Protein AF-A0A4R5KC03-F1 (afdb_monomer_lite)

Sequence (112 aa):
MPNNNPNVEVALHHTVPKQAHATENLLHAEDTGYHKSLKPRQIQMIAIGGAIGTGLFLGAGGRLNAAGPSLVIAYAVCGFFAFLILRALGELVLHRPSSGSFVSYAREFYGE

Organism: NCBI:txid2547396

Structure (mmCIF, N/CA/C/O backbone):
data_AF-A0A4R5KC03-F1
#
_entry.id   AF-A0A4R5KC03-F1
#
loop_
_atom_site.group_PDB
_atom_site.id
_atom_site.type_symbol
_atom_site.label_atom_id
_atom_site.label_alt_id
_atom_site.label_comp_id
_atom_site.label_asym_id
_atom_site.label_entity_id
_atom_site.label_seq_id
_atom_site.pdbx_PDB_ins_code
_atom_site.Cartn_x
_atom_site.Cartn_y
_atom_site.Cartn_z
_atom_site.occupancy
_atom_site.B_iso_or_equiv
_atom_site.auth_seq_id
_atom_site.auth_comp_id
_atom_site.auth_asym_id
_atom_site.auth_atom_id
_atom_site.pdbx_PDB_model_num
ATOM 1 N N . MET A 1 1 ? -33.459 -54.874 41.481 1.00 52.78 1 MET A N 1
ATOM 2 C CA . MET A 1 1 ? -33.935 -53.618 42.100 1.00 52.78 1 MET A CA 1
ATOM 3 C C . MET A 1 1 ? -33.287 -52.460 41.351 1.00 52.78 1 MET A C 1
ATOM 5 O O . MET A 1 1 ? -32.068 -52.496 41.229 1.00 52.78 1 MET A O 1
ATOM 9 N N . PRO A 1 2 ? -34.042 -51.509 40.776 1.00 50.09 2 PRO A N 1
ATOM 10 C CA . PRO A 1 2 ? -33.460 -50.325 40.147 1.00 50.09 2 PRO A CA 1
ATOM 11 C C . PRO A 1 2 ? -32.810 -49.433 41.215 1.00 50.09 2 PRO A C 1
ATOM 13 O O . PRO A 1 2 ? -33.409 -49.138 42.247 1.00 50.09 2 PRO A O 1
ATOM 16 N N . ASN A 1 3 ? -31.548 -49.077 40.986 1.00 60.09 3 ASN A N 1
ATOM 17 C CA . ASN A 1 3 ? -30.715 -48.280 41.880 1.00 60.09 3 ASN A CA 1
ATOM 18 C C . ASN A 1 3 ? -31.173 -46.81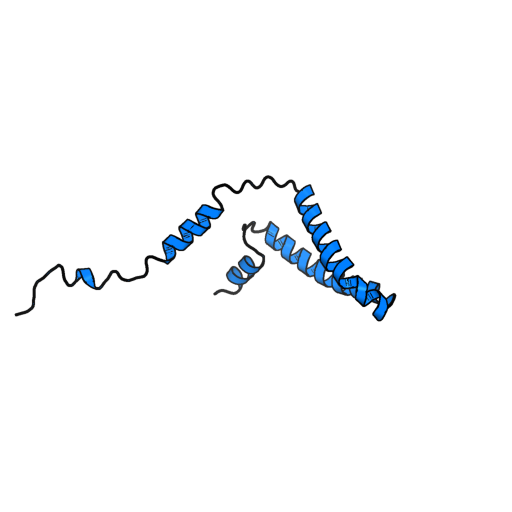0 41.849 1.00 60.09 3 ASN A C 1
ATOM 20 O O . ASN A 1 3 ? -30.865 -46.084 40.908 1.00 60.09 3 ASN A O 1
ATOM 24 N N . ASN A 1 4 ? -31.927 -46.396 42.870 1.00 62.75 4 ASN A N 1
ATOM 25 C CA . ASN A 1 4 ? -32.403 -45.029 43.095 1.00 62.75 4 ASN A CA 1
ATOM 26 C C . ASN A 1 4 ? -31.313 -44.190 43.789 1.00 62.75 4 ASN A C 1
ATOM 28 O O . ASN A 1 4 ? -31.446 -43.826 44.957 1.00 62.75 4 ASN A O 1
ATOM 32 N N . ASN A 1 5 ? -30.194 -43.956 43.099 1.00 59.78 5 ASN A N 1
ATOM 33 C CA . ASN A 1 5 ? -29.173 -43.023 43.565 1.00 59.78 5 ASN A CA 1
ATOM 34 C C . ASN A 1 5 ? -29.247 -41.729 42.734 1.00 59.78 5 ASN A C 1
ATOM 36 O O . ASN A 1 5 ? -28.782 -41.727 41.590 1.00 59.78 5 ASN A O 1
ATOM 40 N N . PRO A 1 6 ? -29.768 -40.620 43.294 1.00 58.41 6 PRO A N 1
ATOM 41 C CA . PRO A 1 6 ? -29.911 -39.347 42.581 1.00 58.41 6 PRO A CA 1
ATOM 42 C C . PRO A 1 6 ? -28.566 -38.707 42.195 1.00 58.41 6 PRO A C 1
ATOM 44 O O . PRO A 1 6 ? -28.539 -37.747 41.435 1.00 58.41 6 PRO A O 1
ATOM 47 N N . ASN A 1 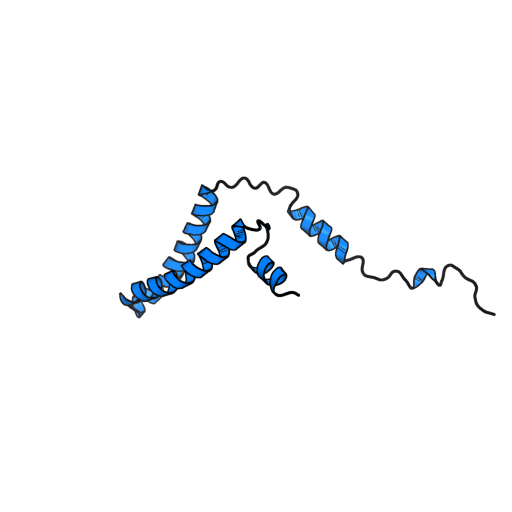7 ? -27.437 -39.240 42.675 1.00 54.81 7 ASN A N 1
ATOM 48 C CA . ASN A 1 7 ? -26.103 -38.718 42.374 1.00 54.81 7 ASN A CA 1
ATOM 49 C C . ASN A 1 7 ? -25.467 -39.323 41.109 1.00 54.81 7 ASN A C 1
ATOM 51 O O . ASN A 1 7 ? -24.415 -38.855 40.683 1.00 54.81 7 ASN A O 1
ATOM 55 N N . VAL A 1 8 ? -26.064 -40.366 40.511 1.00 55.22 8 VAL A N 1
ATOM 56 C CA . VAL A 1 8 ? -25.500 -41.038 39.321 1.00 55.22 8 VAL A CA 1
ATOM 57 C C . VAL A 1 8 ? -26.025 -40.420 38.018 1.00 55.22 8 VAL A C 1
ATOM 59 O O . VAL A 1 8 ? -25.279 -40.324 37.048 1.00 55.22 8 VAL A O 1
ATOM 62 N N . GLU A 1 9 ? -27.262 -39.915 38.004 1.00 53.78 9 GLU A N 1
ATOM 63 C CA . GLU A 1 9 ? -27.860 -39.247 36.832 1.00 53.78 9 GLU A CA 1
ATOM 64 C C . GLU A 1 9 ? -27.260 -37.848 36.588 1.00 53.78 9 GLU A C 1
ATOM 66 O O . GLU A 1 9 ? -27.086 -37.417 35.450 1.00 53.78 9 GLU A O 1
ATOM 71 N N . VAL A 1 10 ? -26.824 -37.178 37.660 1.00 55.41 10 VAL A N 1
ATOM 72 C CA . VAL A 1 10 ? -26.198 -35.844 37.611 1.00 55.41 10 VAL A CA 1
ATOM 73 C C . VAL A 1 10 ? -24.756 -35.891 37.076 1.00 55.41 10 VAL A C 1
ATOM 75 O O . VAL A 1 10 ? -24.226 -34.879 36.620 1.00 55.41 10 VAL A O 1
ATOM 78 N N . ALA A 1 11 ? -24.118 -37.065 37.065 1.00 50.97 11 ALA A N 1
ATOM 79 C CA . ALA A 1 11 ? -22.714 -37.214 36.678 1.00 50.97 11 ALA A CA 1
ATOM 80 C C . ALA A 1 11 ? -22.476 -37.402 35.164 1.00 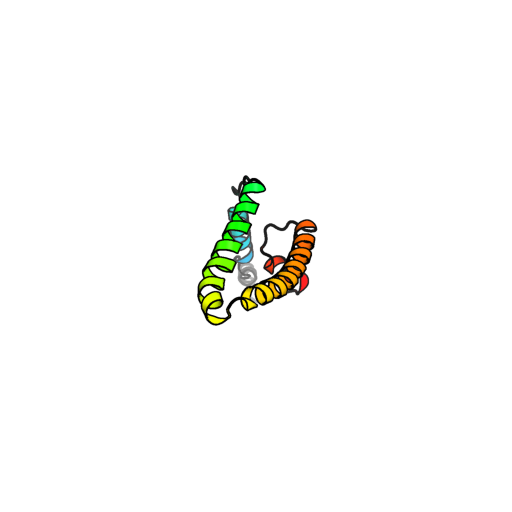50.97 11 ALA A C 1
ATOM 82 O O . ALA A 1 11 ? -21.323 -37.382 34.739 1.00 50.97 11 ALA A O 1
ATOM 83 N N . LEU A 1 12 ? -23.523 -37.565 34.341 1.00 53.44 12 LEU A N 1
ATOM 84 C CA . LEU A 1 12 ? -23.375 -37.843 32.900 1.00 53.44 12 LEU A CA 1
ATOM 85 C C . LEU A 1 12 ? -23.816 -36.713 31.956 1.00 53.44 12 LEU A C 1
ATOM 87 O O . LEU A 1 12 ? -23.699 -36.874 30.745 1.00 53.44 12 LEU A O 1
ATOM 91 N N . HIS A 1 13 ? -24.253 -35.556 32.468 1.00 48.31 13 HIS A N 1
ATOM 92 C CA . HIS A 1 13 ? -24.762 -34.466 31.618 1.00 48.31 13 HIS A CA 1
ATOM 93 C C . HIS A 1 13 ? -23.924 -33.172 31.622 1.00 48.31 13 HIS A C 1
ATOM 95 O O . HIS A 1 13 ? -24.352 -32.159 31.067 1.00 48.31 13 HIS A O 1
ATOM 101 N N . HIS A 1 14 ? -22.716 -33.183 32.202 1.00 50.72 14 HIS A N 1
ATOM 102 C CA . HIS A 1 14 ? -21.859 -31.991 32.290 1.00 50.72 14 HIS A CA 1
ATOM 103 C C . HIS A 1 14 ? -20.385 -32.252 31.926 1.00 50.72 14 HIS A C 1
ATOM 105 O O . HIS A 1 14 ? -19.464 -31.912 32.660 1.00 50.72 14 HIS A O 1
ATOM 111 N N . THR A 1 15 ? -20.144 -32.813 30.742 1.00 52.75 15 THR A N 1
ATOM 112 C CA . THR A 1 15 ? -18.824 -32.782 30.076 1.00 52.75 15 THR A CA 1
ATOM 113 C C . THR A 1 15 ? -18.912 -32.150 28.685 1.00 52.75 15 THR A C 1
ATOM 115 O O . THR A 1 15 ? -18.208 -32.532 27.757 1.00 52.75 15 THR A O 1
ATOM 118 N N . VAL A 1 16 ? -19.758 -31.127 28.540 1.00 53.78 16 VAL A N 1
ATOM 119 C CA . VAL A 1 16 ? -19.631 -30.155 27.445 1.00 53.78 16 VAL A CA 1
ATOM 120 C C . VAL A 1 16 ? -18.455 -29.232 27.803 1.00 53.78 16 VAL A C 1
ATOM 122 O O . VAL A 1 16 ? -18.413 -28.719 28.926 1.00 53.78 16 VAL A O 1
ATOM 125 N N . PRO A 1 17 ? -17.454 -29.055 26.924 1.00 49.22 17 PRO A N 1
ATOM 126 C CA . PRO A 1 17 ? -16.185 -28.437 27.283 1.00 49.22 17 PRO A CA 1
ATOM 127 C C . PRO A 1 17 ? -16.380 -26.975 27.702 1.00 49.22 17 PRO A C 1
ATOM 129 O O . PRO A 1 17 ? -16.778 -26.124 26.912 1.00 49.22 17 PRO A O 1
ATOM 132 N N . LYS A 1 18 ? -15.987 -26.660 28.941 1.00 53.06 18 LYS A N 1
ATOM 133 C CA . LYS A 1 18 ? -15.807 -25.305 29.508 1.00 53.06 18 LYS A CA 1
ATOM 134 C C . LYS A 1 18 ? -14.685 -24.494 28.814 1.00 53.06 18 LYS A C 1
ATOM 136 O O . LYS A 1 18 ? -14.096 -23.608 29.423 1.00 53.06 18 LYS A O 1
ATOM 141 N N . GLN A 1 19 ? -14.352 -24.817 27.563 1.00 54.00 19 GLN A N 1
ATOM 142 C CA . GLN A 1 19 ? -13.246 -24.219 26.809 1.00 54.00 19 GLN A CA 1
ATOM 143 C C . GLN A 1 19 ? -13.681 -23.018 25.954 1.00 54.00 19 GLN A C 1
ATOM 145 O O . GLN A 1 19 ? -12.877 -22.115 25.754 1.00 54.00 19 GLN A O 1
ATOM 150 N N . ALA A 1 20 ? -14.951 -22.936 25.535 1.00 55.75 20 ALA A N 1
ATOM 151 C CA . ALA A 1 20 ? -15.441 -21.823 24.711 1.00 55.75 20 ALA A CA 1
ATOM 152 C C . ALA A 1 20 ? -15.439 -20.471 25.461 1.00 55.75 20 ALA A C 1
ATOM 154 O O . ALA A 1 20 ? -14.931 -19.477 24.953 1.00 55.75 20 ALA A O 1
ATOM 155 N N . HIS A 1 21 ? -15.903 -20.447 26.716 1.00 49.78 21 HIS A N 1
ATOM 156 C CA . HIS A 1 21 ? -15.975 -19.214 27.518 1.00 49.78 21 HIS A CA 1
ATOM 157 C C . HIS A 1 21 ? -14.629 -18.761 28.107 1.00 49.78 21 HIS A C 1
ATOM 159 O O . HIS A 1 21 ? -14.456 -17.58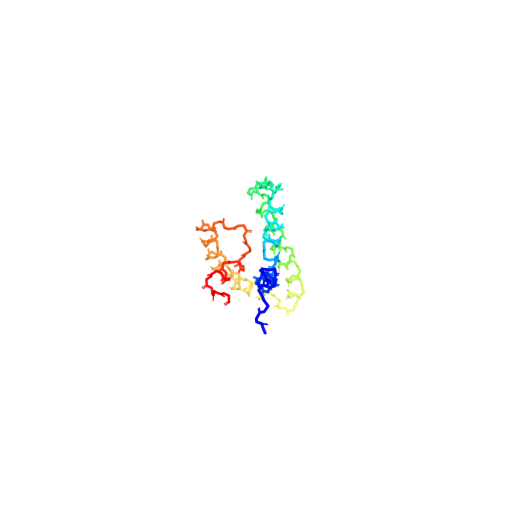7 28.428 1.00 49.78 21 HIS A O 1
ATOM 165 N N . ALA A 1 22 ? -13.659 -19.671 28.254 1.00 58.72 22 ALA A N 1
ATOM 166 C CA . ALA A 1 22 ? -12.309 -19.302 28.677 1.00 58.72 22 ALA A CA 1
ATOM 167 C C . ALA A 1 22 ? -11.567 -18.563 27.552 1.00 58.72 22 ALA A C 1
ATOM 169 O O . ALA A 1 22 ? -10.911 -17.563 27.817 1.00 58.72 22 ALA A O 1
ATOM 170 N N . THR A 1 23 ? -11.730 -19.006 26.301 1.00 59.09 23 THR A N 1
ATOM 171 C CA . THR A 1 23 ? -11.153 -18.344 25.123 1.00 59.09 23 THR A CA 1
ATOM 172 C C . THR A 1 23 ? -11.754 -16.954 24.886 1.00 59.09 23 THR A C 1
ATOM 174 O O . THR A 1 23 ? -10.993 -16.027 24.632 1.00 59.09 23 THR A O 1
ATOM 177 N N . GLU A 1 24 ? -13.073 -16.769 25.040 1.00 59.25 24 GLU A N 1
ATOM 178 C CA . GLU A 1 24 ? -13.709 -15.441 24.928 1.00 59.25 24 GLU A CA 1
ATOM 179 C C . GLU A 1 24 ? -13.166 -14.446 25.960 1.00 59.25 24 GLU A C 1
ATOM 181 O O . GLU A 1 24 ? -12.793 -13.328 25.612 1.00 59.25 24 GLU A O 1
ATOM 186 N N . ASN A 1 25 ? -13.054 -14.857 27.227 1.00 59.19 25 ASN A N 1
ATOM 187 C CA . ASN A 1 25 ? -12.523 -13.985 28.276 1.00 59.19 25 ASN A CA 1
ATOM 188 C C . ASN A 1 25 ? -11.045 -13.624 28.056 1.00 59.19 25 ASN A C 1
ATOM 190 O O . ASN A 1 25 ? -10.635 -12.531 28.436 1.00 59.19 25 ASN A O 1
ATOM 194 N N . LEU A 1 26 ? -10.250 -14.506 27.438 1.00 62.75 26 LEU A N 1
ATOM 195 C CA . LEU A 1 26 ? -8.860 -14.212 27.074 1.00 62.75 26 LEU A CA 1
ATOM 196 C C . LEU A 1 26 ? -8.774 -13.200 25.924 1.00 62.75 26 LEU A C 1
ATOM 198 O O . LEU A 1 26 ? -7.968 -12.280 26.003 1.00 62.75 26 LEU A O 1
ATOM 202 N N . LEU A 1 27 ? -9.641 -13.320 24.914 1.00 61.56 27 LEU A N 1
ATOM 203 C CA . LEU A 1 27 ? -9.732 -12.371 2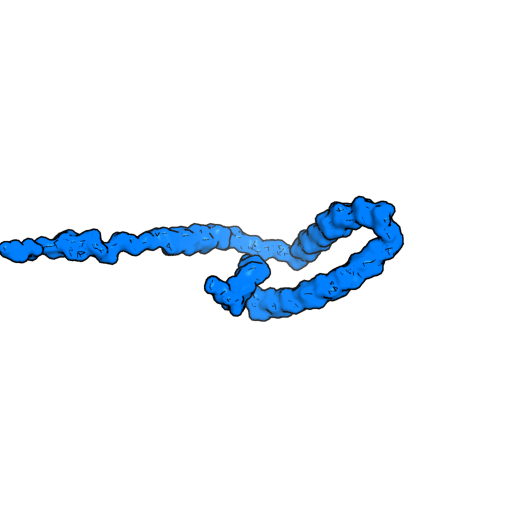3.798 1.00 61.56 27 LEU A CA 1
ATOM 204 C C . LEU A 1 27 ? -10.203 -10.984 24.271 1.00 61.56 27 LEU A C 1
ATOM 206 O O . LEU A 1 27 ? -9.658 -9.964 23.862 1.00 61.56 27 LEU A O 1
ATOM 210 N N . HIS A 1 28 ? -11.174 -10.927 25.188 1.00 57.41 28 HIS A N 1
ATOM 211 C CA . HIS A 1 28 ? -11.635 -9.666 25.778 1.00 57.41 28 HIS A CA 1
ATOM 212 C C . HIS A 1 28 ? -10.623 -9.042 26.751 1.00 57.41 28 HIS A C 1
ATOM 214 O O . HIS A 1 28 ? -10.605 -7.820 26.907 1.00 57.41 28 HIS A O 1
ATOM 220 N N . ALA A 1 29 ? -9.759 -9.850 27.374 1.00 61.47 29 ALA A N 1
ATOM 221 C CA . ALA A 1 29 ? -8.674 -9.362 28.222 1.00 61.47 29 ALA A CA 1
ATOM 222 C C . ALA A 1 29 ? -7.534 -8.696 27.423 1.00 61.47 29 ALA A C 1
ATOM 224 O O . ALA A 1 29 ? -6.828 -7.846 27.969 1.00 61.47 29 ALA A O 1
ATOM 225 N N . GLU A 1 30 ? -7.362 -9.029 26.137 1.00 62.38 30 GLU A N 1
ATOM 226 C CA . GLU A 1 30 ? -6.364 -8.386 25.265 1.00 62.38 30 GLU A CA 1
ATOM 227 C C . GLU A 1 30 ? -6.737 -6.936 24.902 1.00 62.38 30 GLU A C 1
ATOM 229 O O . GLU A 1 30 ? -5.853 -6.087 24.769 1.00 62.38 30 GLU A O 1
ATOM 234 N N . ASP A 1 31 ? -8.034 -6.616 24.812 1.00 61.56 31 ASP A N 1
ATOM 235 C CA . ASP A 1 31 ? -8.518 -5.257 24.518 1.00 61.56 31 ASP A CA 1
ATOM 236 C C . ASP A 1 31 ? -8.599 -4.357 25.769 1.00 61.56 31 ASP A C 1
ATOM 238 O O . ASP A 1 31 ? -8.581 -3.123 25.658 1.00 61.56 31 ASP A O 1
ATOM 242 N N . THR A 1 32 ? -8.650 -4.937 26.977 1.00 54.78 32 THR A N 1
ATOM 243 C CA . THR A 1 32 ? -8.651 -4.180 28.241 1.00 54.78 32 THR A CA 1
ATOM 244 C C . THR A 1 32 ? -7.286 -3.545 28.509 1.00 54.78 32 THR A C 1
ATOM 246 O O . THR A 1 32 ? -6.438 -4.088 29.209 1.00 54.78 32 THR A O 1
ATOM 249 N N . GLY A 1 33 ? -7.071 -2.362 27.935 1.00 64.06 33 GLY A N 1
ATOM 250 C CA . GLY A 1 33 ? -5.840 -1.578 28.077 1.00 64.06 33 GLY A CA 1
ATOM 251 C C . GLY A 1 33 ? -5.313 -1.006 26.761 1.00 64.06 33 GLY A C 1
ATOM 252 O O . GLY A 1 33 ? -4.413 -0.163 26.783 1.00 64.06 33 GLY A O 1
ATOM 253 N N . TYR A 1 34 ? -5.883 -1.397 25.614 1.00 64.81 34 TYR A N 1
ATOM 254 C CA . TYR A 1 34 ? -5.449 -0.896 24.313 1.00 64.81 34 TYR A CA 1
ATOM 255 C C . TYR A 1 34 ? -5.983 0.520 24.059 1.00 64.81 34 TYR A C 1
ATOM 257 O O . TYR A 1 34 ? -7.078 0.746 23.542 1.00 64.81 34 TYR A O 1
ATOM 265 N N . HIS A 1 35 ? -5.192 1.525 24.429 1.00 64.81 35 HIS A N 1
ATOM 266 C CA . HIS A 1 35 ? -5.496 2.912 24.100 1.00 64.81 35 HIS A CA 1
ATOM 267 C C . HIS A 1 35 ? -5.266 3.147 22.601 1.00 64.81 35 HIS A C 1
ATOM 269 O O . HIS A 1 35 ? -4.120 3.230 22.154 1.00 64.81 35 HIS A O 1
ATOM 275 N N . LYS A 1 36 ? -6.346 3.341 21.826 1.00 69.75 36 LYS A N 1
ATOM 276 C CA . LYS A 1 36 ? -6.302 3.884 20.450 1.00 69.75 36 LYS A CA 1
ATOM 277 C C . LYS A 1 36 ? -5.806 5.343 20.472 1.00 69.75 36 LYS A C 1
ATOM 279 O O . LYS A 1 36 ? -6.564 6.279 20.251 1.00 69.75 36 LYS A O 1
ATOM 284 N N . SER A 1 37 ? -4.527 5.547 20.785 1.00 78.69 37 SER A N 1
ATOM 285 C CA . SER A 1 37 ? -3.877 6.861 20.901 1.00 78.69 37 SER A CA 1
ATOM 286 C C . SER A 1 37 ? -3.126 7.277 19.630 1.00 78.69 37 SER A C 1
ATOM 288 O O . SER A 1 37 ? -2.628 8.404 19.546 1.00 78.69 37 SER A O 1
ATOM 290 N N . LEU A 1 38 ? -3.054 6.393 18.624 1.00 81.00 38 LEU A N 1
ATOM 291 C CA . LEU A 1 38 ? -2.379 6.678 17.362 1.00 81.00 38 LEU A CA 1
ATOM 292 C C . LEU A 1 38 ? -3.133 7.746 16.576 1.00 81.00 38 LEU A C 1
ATOM 294 O O . LEU A 1 38 ? -4.283 7.578 16.171 1.00 81.00 38 LEU A O 1
ATOM 298 N N . LYS A 1 39 ? -2.438 8.851 16.316 1.00 88.62 39 LYS A N 1
ATOM 299 C CA . LYS A 1 39 ? -2.971 9.944 15.507 1.00 88.62 39 LYS A CA 1
ATOM 300 C C . LYS A 1 39 ? -3.109 9.485 14.049 1.00 88.62 39 LYS A C 1
ATOM 302 O O . LYS A 1 39 ? -2.251 8.733 13.577 1.00 88.62 39 LYS A O 1
ATOM 307 N N . PRO A 1 40 ? -4.077 10.022 13.283 1.00 86.94 40 PRO A N 1
ATOM 308 C CA . PRO A 1 40 ? -4.248 9.701 11.862 1.00 86.94 40 PRO A CA 1
ATOM 309 C C . PRO A 1 40 ? -2.951 9.819 11.046 1.00 86.94 40 PRO A C 1
ATOM 311 O O . PRO A 1 40 ? -2.665 8.983 10.195 1.00 86.94 40 PRO A O 1
ATOM 314 N N . ARG A 1 41 ? -2.101 10.801 11.380 1.00 93.88 41 ARG A N 1
ATOM 315 C CA . ARG A 1 41 ? -0.780 10.984 10.762 1.00 93.88 41 ARG A CA 1
ATOM 316 C C . ARG A 1 41 ? 0.159 9.793 10.977 1.00 93.88 41 ARG A C 1
ATOM 318 O O . ARG A 1 41 ? 0.882 9.425 10.063 1.00 93.88 41 ARG A O 1
ATOM 325 N N . GLN A 1 42 ? 0.180 9.196 12.169 1.00 93.25 42 GLN A N 1
ATOM 326 C CA . GLN A 1 42 ? 1.040 8.039 12.455 1.00 93.25 42 GLN A CA 1
ATOM 327 C C . GLN A 1 42 ? 0.566 6.811 11.679 1.00 93.25 42 GLN A C 1
ATOM 329 O O . GLN A 1 42 ? 1.380 6.106 11.097 1.00 93.25 42 GLN A O 1
ATOM 334 N N . ILE A 1 43 ? -0.751 6.615 11.599 1.00 90.62 43 ILE A N 1
ATOM 335 C CA . ILE A 1 43 ? -1.366 5.523 10.836 1.00 90.62 43 ILE A CA 1
ATOM 336 C C . ILE A 1 43 ? -1.033 5.656 9.342 1.00 90.62 43 ILE A C 1
ATOM 338 O O . ILE A 1 43 ? -0.633 4.685 8.705 1.00 90.62 43 ILE A O 1
ATOM 342 N N . GLN A 1 44 ? -1.101 6.871 8.791 1.00 92.62 44 GLN A N 1
ATOM 343 C CA . GLN A 1 44 ? -0.698 7.136 7.407 1.00 92.62 44 GLN A CA 1
ATOM 344 C C . GLN A 1 44 ? 0.798 6.887 7.172 1.00 92.62 44 GLN A C 1
ATOM 346 O O . GLN A 1 44 ? 1.161 6.292 6.161 1.00 92.62 44 GLN A O 1
ATOM 351 N N . MET A 1 45 ? 1.670 7.277 8.108 1.00 93.38 45 MET A N 1
ATOM 352 C CA . MET A 1 45 ? 3.111 7.009 8.002 1.00 93.38 45 MET A CA 1
ATOM 353 C C . MET A 1 45 ? 3.425 5.509 8.017 1.00 93.38 45 MET A C 1
ATOM 355 O O . MET A 1 45 ? 4.306 5.073 7.282 1.00 93.38 45 MET A O 1
ATOM 359 N N . ILE A 1 46 ? 2.691 4.715 8.802 1.00 92.12 46 ILE A N 1
ATOM 360 C CA . ILE A 1 46 ? 2.815 3.250 8.807 1.00 92.12 46 ILE A CA 1
ATOM 361 C C . ILE A 1 46 ? 2.425 2.683 7.437 1.00 92.12 46 ILE A C 1
ATOM 363 O O . ILE A 1 46 ? 3.171 1.885 6.869 1.00 92.12 46 ILE A O 1
ATOM 367 N N . ALA A 1 47 ? 1.300 3.135 6.874 1.00 90.88 47 ALA A N 1
ATOM 368 C CA . ALA A 1 47 ? 0.847 2.694 5.556 1.00 90.88 47 ALA A CA 1
ATOM 369 C C . ALA A 1 47 ? 1.861 3.037 4.446 1.00 90.88 47 ALA A C 1
ATOM 371 O O . ALA A 1 47 ? 2.216 2.174 3.643 1.00 90.88 47 ALA A O 1
ATOM 372 N N . ILE A 1 48 ? 2.375 4.273 4.432 1.00 93.44 48 ILE A N 1
ATOM 373 C CA . ILE A 1 48 ? 3.375 4.728 3.452 1.00 93.44 48 ILE A CA 1
ATOM 374 C C . ILE A 1 48 ? 4.694 3.964 3.626 1.00 93.44 48 ILE A C 1
ATOM 376 O O . ILE A 1 48 ? 5.276 3.511 2.640 1.00 93.44 48 ILE A O 1
ATOM 380 N N . GLY A 1 49 ? 5.150 3.781 4.868 1.00 94.06 49 GLY A N 1
ATOM 381 C CA . GLY A 1 49 ? 6.380 3.054 5.179 1.00 94.06 49 GLY A CA 1
ATOM 382 C C . GLY A 1 49 ? 6.336 1.601 4.709 1.00 94.06 49 GLY A C 1
ATOM 383 O O . GLY A 1 49 ? 7.293 1.126 4.099 1.00 94.06 49 GLY A O 1
ATOM 384 N N . GLY A 1 50 ? 5.205 0.919 4.914 1.00 91.88 50 GLY A N 1
ATOM 385 C CA . GLY A 1 50 ? 4.989 -0.435 4.404 1.00 91.88 50 GLY A CA 1
ATOM 386 C C . GLY A 1 50 ? 4.995 -0.490 2.875 1.00 91.88 50 GLY A C 1
ATOM 387 O O . GLY A 1 50 ? 5.746 -1.269 2.290 1.00 91.88 50 GLY A O 1
ATOM 388 N N . ALA A 1 51 ? 4.217 0.378 2.221 1.00 90.94 51 ALA A N 1
ATOM 389 C CA . ALA A 1 51 ? 4.096 0.395 0.763 1.00 90.94 51 ALA A CA 1
ATOM 390 C C . ALA A 1 51 ? 5.431 0.688 0.047 1.00 90.94 51 ALA A C 1
ATOM 392 O O . ALA A 1 51 ? 5.762 0.028 -0.940 1.00 90.94 51 ALA A O 1
ATOM 393 N N . ILE A 1 52 ? 6.222 1.644 0.548 1.00 91.88 52 ILE A N 1
ATOM 394 C CA . ILE A 1 52 ? 7.530 1.982 -0.036 1.00 91.88 52 ILE A CA 1
ATOM 395 C C . ILE A 1 52 ? 8.575 0.911 0.308 1.00 91.88 52 ILE A C 1
ATOM 397 O O . ILE A 1 52 ? 9.339 0.514 -0.570 1.00 91.88 52 ILE A O 1
ATOM 401 N N . GLY A 1 53 ? 8.601 0.414 1.550 1.00 91.06 53 GLY A N 1
ATOM 402 C CA . GLY A 1 53 ? 9.603 -0.545 2.016 1.00 91.06 53 GLY A CA 1
ATOM 403 C C . GLY A 1 53 ? 9.489 -1.917 1.348 1.00 91.06 53 GLY A C 1
ATOM 404 O O . GLY A 1 53 ? 10.403 -2.346 0.643 1.00 91.06 53 GLY A O 1
ATOM 405 N N . THR A 1 54 ? 8.366 -2.612 1.542 1.00 89.81 54 THR A N 1
ATOM 406 C CA . THR A 1 54 ? 8.186 -3.976 1.015 1.00 89.81 54 THR A CA 1
ATOM 407 C C . THR A 1 54 ? 7.702 -3.984 -0.435 1.00 89.81 54 THR A C 1
ATOM 409 O O . THR A 1 54 ? 8.092 -4.857 -1.208 1.00 89.81 54 THR A O 1
ATOM 412 N N . GLY A 1 55 ? 6.884 -3.006 -0.834 1.00 86.94 55 GLY A N 1
ATOM 413 C CA . GLY A 1 55 ? 6.294 -2.952 -2.173 1.00 86.94 55 GLY A CA 1
ATOM 414 C C . GLY A 1 55 ? 7.244 -2.405 -3.239 1.00 86.94 55 GLY A C 1
ATOM 415 O O . GLY A 1 55 ? 7.521 -3.074 -4.238 1.00 86.94 55 GLY A O 1
ATOM 416 N N . LEU A 1 56 ? 7.737 -1.178 -3.041 1.00 88.94 56 LEU A N 1
ATOM 417 C CA . LEU A 1 56 ? 8.588 -0.504 -4.024 1.00 88.94 56 LEU A CA 1
ATOM 418 C C . LEU A 1 56 ? 10.053 -0.942 -3.902 1.00 88.94 56 LEU A C 1
ATOM 420 O O . LEU A 1 56 ? 10.649 -1.341 -4.891 1.00 88.94 56 LEU A O 1
ATOM 424 N N . PHE A 1 57 ? 10.648 -0.894 -2.711 1.00 86.31 57 PHE A N 1
ATOM 425 C CA . PHE A 1 57 ? 12.094 -1.079 -2.570 1.00 86.31 57 PHE A CA 1
ATOM 426 C C . PHE A 1 57 ? 12.509 -2.555 -2.618 1.00 86.31 57 PHE A C 1
ATOM 428 O O . PHE A 1 57 ? 13.315 -2.941 -3.465 1.00 86.31 57 PHE A O 1
ATOM 435 N N . LEU A 1 58 ? 11.900 -3.401 -1.778 1.00 88.38 58 LEU A N 1
ATOM 436 C CA . LEU A 1 58 ? 12.151 -4.848 -1.790 1.00 88.38 58 LEU A CA 1
ATOM 437 C C . LEU A 1 58 ? 11.656 -5.509 -3.092 1.00 88.38 58 LEU A C 1
ATOM 439 O O . LEU A 1 58 ? 12.306 -6.414 -3.610 1.00 88.38 58 LEU A O 1
ATOM 443 N N . GLY A 1 59 ? 10.526 -5.044 -3.637 1.00 85.38 59 GLY A N 1
ATOM 444 C CA . GLY A 1 59 ? 9.895 -5.624 -4.826 1.00 85.38 59 GLY A CA 1
ATOM 445 C C . GLY A 1 59 ? 10.438 -5.128 -6.171 1.00 85.38 59 GLY A C 1
ATOM 446 O O . GLY A 1 59 ? 10.601 -5.930 -7.094 1.00 85.38 59 GLY A O 1
ATOM 447 N N . ALA A 1 60 ? 10.728 -3.830 -6.321 1.00 85.62 60 ALA A N 1
ATOM 448 C CA . ALA A 1 60 ? 11.149 -3.274 -7.609 1.00 85.62 60 ALA A CA 1
ATOM 449 C C . ALA A 1 60 ? 12.662 -3.373 -7.846 1.00 85.62 60 ALA A C 1
ATOM 451 O O . ALA A 1 60 ? 13.066 -3.415 -9.004 1.00 85.62 60 ALA A O 1
ATOM 452 N N . GLY A 1 61 ? 13.495 -3.461 -6.799 1.00 83.25 61 GLY A N 1
ATOM 453 C CA . GLY A 1 61 ? 14.960 -3.411 -6.920 1.00 83.25 61 GLY A CA 1
ATOM 454 C C . GLY A 1 61 ? 15.545 -4.408 -7.929 1.00 83.25 61 GLY A C 1
ATOM 455 O O . GLY A 1 61 ? 16.229 -4.012 -8.870 1.00 83.25 61 GLY A O 1
ATOM 456 N N . GLY A 1 62 ? 15.225 -5.699 -7.794 1.00 81.94 62 GLY A N 1
ATOM 457 C CA . GLY A 1 62 ? 15.683 -6.723 -8.747 1.00 81.94 62 GLY A CA 1
ATOM 458 C C . GLY A 1 62 ? 14.921 -6.707 -10.078 1.00 81.94 62 GLY A C 1
ATOM 459 O O . GLY A 1 62 ? 15.475 -7.009 -11.134 1.00 81.94 62 GLY A O 1
ATOM 460 N N . ARG A 1 63 ? 13.644 -6.313 -10.049 1.00 84.38 63 ARG A N 1
ATOM 461 C CA . ARG A 1 63 ? 12.766 -6.341 -11.226 1.00 84.38 63 ARG A CA 1
ATOM 462 C C . ARG A 1 63 ? 13.047 -5.199 -12.193 1.00 84.38 63 ARG A C 1
ATOM 464 O O . ARG A 1 63 ? 12.843 -5.373 -13.387 1.00 84.38 63 ARG A O 1
ATOM 471 N N . LEU A 1 64 ? 13.525 -4.056 -11.704 1.00 85.44 64 LEU A N 1
ATOM 472 C CA . LEU A 1 64 ? 13.852 -2.902 -12.540 1.00 85.44 64 LEU A CA 1
ATOM 473 C C . LEU A 1 64 ? 15.056 -3.196 -13.438 1.00 85.44 64 LEU A C 1
ATOM 475 O O . LEU A 1 64 ? 15.052 -2.812 -14.604 1.00 85.44 64 LEU A O 1
ATOM 479 N N . ASN A 1 65 ? 16.042 -3.935 -12.918 1.00 82.56 65 ASN A N 1
ATOM 480 C CA . ASN A 1 65 ? 17.205 -4.371 -13.687 1.00 82.56 65 ASN A CA 1
ATOM 481 C C . ASN A 1 65 ? 16.813 -5.352 -14.810 1.00 82.56 65 ASN A C 1
ATOM 483 O O . ASN A 1 65 ? 17.288 -5.217 -15.932 1.00 82.56 65 ASN A O 1
ATOM 487 N N . ALA A 1 66 ? 15.892 -6.282 -14.531 1.00 82.19 66 ALA A N 1
ATOM 488 C CA . ALA A 1 66 ? 15.475 -7.308 -15.489 1.00 82.19 66 ALA A CA 1
ATOM 489 C C . ALA A 1 66 ? 14.406 -6.847 -16.506 1.00 82.19 66 ALA A C 1
ATOM 491 O O . ALA A 1 66 ? 14.447 -7.255 -17.661 1.00 82.19 66 ALA A O 1
ATOM 492 N N . ALA A 1 67 ? 13.430 -6.029 -16.094 1.00 82.31 67 ALA A N 1
ATOM 493 C CA . ALA A 1 67 ? 12.295 -5.616 -16.934 1.00 82.31 67 ALA A CA 1
ATOM 494 C C . ALA A 1 67 ? 12.490 -4.248 -17.617 1.00 82.31 67 ALA A C 1
ATOM 496 O O . ALA A 1 67 ? 11.754 -3.900 -18.548 1.00 82.31 67 ALA A O 1
ATOM 497 N N . GLY A 1 68 ? 13.460 -3.449 -17.164 1.00 83.50 68 GLY A N 1
ATOM 498 C CA . GLY A 1 68 ? 13.718 -2.117 -17.704 1.00 83.50 68 GLY A CA 1
ATOM 499 C C . GLY A 1 68 ? 12.565 -1.124 -17.460 1.00 83.50 68 GLY A C 1
ATOM 500 O O . GLY A 1 68 ? 11.748 -1.320 -16.555 1.00 83.50 68 GLY A O 1
ATOM 501 N N . PRO A 1 69 ? 12.451 -0.051 -18.268 1.00 86.56 69 PRO A N 1
ATOM 502 C CA . PRO A 1 69 ? 11.478 1.031 -18.052 1.00 86.56 69 PRO A CA 1
ATOM 503 C C . PRO A 1 69 ? 10.012 0.571 -18.088 1.00 86.56 69 PRO A C 1
ATOM 505 O O . PRO A 1 69 ? 9.137 1.230 -17.527 1.00 86.56 69 PRO A O 1
ATOM 508 N N . SER A 1 70 ? 9.744 -0.580 -18.715 1.00 89.50 70 SER A N 1
ATOM 509 C CA . SER A 1 70 ? 8.408 -1.179 -18.811 1.00 89.50 70 SER A CA 1
ATOM 510 C C . SER A 1 70 ? 7.800 -1.520 -17.442 1.00 89.50 70 SER A C 1
ATOM 512 O O . SER A 1 70 ? 6.576 -1.544 -17.296 1.00 89.50 70 SER A O 1
ATOM 514 N N . LEU A 1 71 ? 8.640 -1.700 -16.413 1.00 89.62 71 LEU A N 1
ATOM 515 C CA . LEU A 1 71 ? 8.201 -2.007 -15.054 1.00 89.62 71 LEU A CA 1
ATOM 516 C C . LEU A 1 71 ? 7.283 -0.924 -14.476 1.00 89.62 71 LEU A C 1
ATOM 518 O O . LEU A 1 71 ? 6.349 -1.248 -13.747 1.00 89.62 71 LEU A O 1
ATOM 522 N N . VAL A 1 72 ? 7.508 0.345 -14.827 1.00 89.19 72 VAL A N 1
ATOM 523 C CA . VAL A 1 72 ? 6.680 1.467 -14.359 1.00 89.19 72 VAL A CA 1
ATOM 524 C C . VAL A 1 72 ? 5.242 1.318 -14.853 1.00 89.19 72 VAL A C 1
ATOM 526 O O . VAL A 1 72 ? 4.303 1.505 -14.083 1.00 89.19 72 VAL A O 1
ATOM 529 N N . ILE A 1 73 ? 5.062 0.909 -16.111 1.00 91.88 73 ILE A N 1
ATOM 530 C CA . ILE A 1 73 ? 3.738 0.684 -16.702 1.00 91.88 73 ILE A CA 1
ATOM 531 C C . ILE A 1 73 ? 3.056 -0.508 -16.022 1.00 91.88 73 ILE A C 1
ATOM 533 O O . ILE A 1 73 ? 1.889 -0.418 -15.645 1.00 91.88 73 ILE A O 1
ATOM 537 N N . ALA A 1 74 ? 3.790 -1.601 -15.791 1.00 91.00 74 ALA A N 1
ATOM 538 C CA . ALA A 1 74 ? 3.262 -2.764 -15.079 1.00 91.00 74 ALA A CA 1
ATOM 539 C C . ALA A 1 74 ? 2.828 -2.419 -13.641 1.00 91.00 74 ALA A C 1
ATOM 541 O O . ALA A 1 74 ? 1.761 -2.848 -13.198 1.00 91.00 74 ALA A O 1
ATOM 542 N N . TYR A 1 75 ? 3.614 -1.604 -12.927 1.00 90.81 75 TYR A N 1
ATOM 543 C CA . TYR A 1 75 ? 3.256 -1.100 -11.599 1.00 90.81 75 TYR A CA 1
ATOM 544 C C . TYR A 1 75 ? 2.052 -0.154 -11.639 1.00 90.81 75 TYR A C 1
ATOM 546 O O . TYR A 1 75 ? 1.220 -0.224 -10.741 1.00 90.81 75 TYR A O 1
ATOM 554 N N . ALA A 1 76 ? 1.914 0.686 -12.667 1.00 92.25 76 ALA A N 1
ATOM 555 C CA . ALA A 1 76 ? 0.763 1.575 -12.814 1.00 92.25 76 ALA A CA 1
ATOM 556 C C . ALA A 1 76 ? -0.540 0.793 -13.046 1.00 92.25 76 ALA A C 1
ATOM 558 O O . ALA A 1 76 ? -1.540 1.060 -12.385 1.00 92.25 76 ALA A O 1
ATOM 559 N N . VAL A 1 77 ? -0.522 -0.212 -13.929 1.00 95.31 77 VAL A N 1
ATOM 560 C CA . VAL A 1 77 ? -1.695 -1.060 -14.199 1.00 95.31 77 VAL A CA 1
ATOM 561 C C . VAL A 1 77 ? -2.050 -1.906 -12.975 1.00 95.31 77 VAL A C 1
ATOM 563 O O . VAL A 1 77 ? -3.202 -1.919 -12.549 1.00 95.31 77 VAL A O 1
ATOM 566 N N . CYS A 1 78 ? -1.067 -2.569 -12.359 1.00 92.75 78 CYS A N 1
ATOM 567 C CA . CYS A 1 78 ? -1.283 -3.345 -11.135 1.00 92.75 78 CYS A CA 1
ATOM 568 C C . CYS A 1 78 ? -1.795 -2.456 -9.990 1.00 92.75 78 CYS A C 1
ATOM 570 O O . CYS A 1 78 ? -2.775 -2.788 -9.324 1.00 92.75 78 CYS A O 1
ATOM 572 N N . GLY A 1 79 ? -1.174 -1.288 -9.809 1.00 92.88 79 GLY A N 1
ATOM 573 C CA . GLY A 1 79 ? -1.559 -0.292 -8.817 1.00 92.88 79 GLY A CA 1
ATOM 574 C C . GLY A 1 79 ? -2.967 0.251 -9.040 1.00 92.88 79 GLY A C 1
ATOM 575 O O . GLY A 1 79 ? -3.679 0.468 -8.068 1.00 92.88 79 GLY A O 1
ATOM 576 N N . PHE A 1 80 ? -3.407 0.403 -10.291 1.00 95.69 80 PHE A N 1
ATOM 577 C CA . PHE A 1 80 ? -4.773 0.810 -10.611 1.00 95.69 80 PHE A CA 1
ATOM 578 C C . PHE A 1 80 ? -5.804 -0.221 -10.132 1.00 95.69 80 PHE A C 1
ATOM 580 O O . PHE A 1 80 ? -6.741 0.137 -9.420 1.00 95.69 80 PHE A O 1
ATOM 587 N N . PHE A 1 81 ? -5.612 -1.507 -10.442 1.00 96.06 81 PHE A N 1
ATOM 588 C CA . PHE A 1 81 ? -6.505 -2.559 -9.941 1.00 96.06 81 PHE A CA 1
ATOM 589 C C . PHE A 1 81 ? -6.455 -2.678 -8.413 1.00 96.06 81 PHE A C 1
ATOM 591 O O . PHE A 1 81 ? -7.498 -2.760 -7.765 1.00 96.06 81 PHE A O 1
ATOM 598 N N . ALA A 1 82 ? -5.259 -2.620 -7.821 1.00 92.06 82 ALA A N 1
ATOM 599 C CA . ALA A 1 82 ? -5.091 -2.636 -6.370 1.00 92.06 82 ALA A CA 1
ATOM 600 C C . ALA A 1 82 ? -5.774 -1.433 -5.696 1.00 92.06 82 ALA A C 1
ATOM 602 O O . ALA A 1 82 ? -6.383 -1.585 -4.640 1.00 92.06 82 ALA A O 1
ATOM 603 N N . PHE A 1 83 ? -5.731 -0.253 -6.318 1.00 92.62 83 PHE A N 1
ATOM 604 C CA . PHE A 1 83 ? -6.419 0.943 -5.843 1.00 92.62 83 PHE A CA 1
ATOM 605 C C . PHE A 1 83 ? -7.938 0.765 -5.841 1.00 92.62 83 PHE A C 1
ATOM 607 O O . PHE A 1 83 ? -8.581 1.147 -4.866 1.00 92.62 83 PHE A O 1
ATOM 614 N N . LEU A 1 84 ? -8.517 0.152 -6.879 1.00 94.50 84 LEU A N 1
ATOM 615 C CA . LEU A 1 84 ? -9.955 -0.136 -6.915 1.00 94.50 84 LEU A CA 1
ATOM 616 C C . LEU A 1 84 ? -10.374 -1.076 -5.778 1.00 94.50 84 LEU A C 1
ATOM 618 O O . LEU A 1 84 ? -11.376 -0.827 -5.110 1.00 94.50 84 LEU A O 1
ATOM 622 N N . ILE A 1 85 ? -9.579 -2.115 -5.510 1.00 92.00 85 ILE A N 1
ATOM 623 C CA . ILE A 1 85 ? -9.826 -3.036 -4.394 1.00 92.00 85 ILE A CA 1
ATOM 624 C C . ILE A 1 85 ? -9.696 -2.297 -3.057 1.00 92.00 85 ILE A C 1
ATOM 626 O O . ILE A 1 85 ? -10.570 -2.411 -2.202 1.00 92.00 85 ILE A O 1
ATOM 630 N N . LEU A 1 86 ? -8.645 -1.492 -2.878 1.00 90.31 86 LEU A N 1
ATOM 631 C CA . LEU A 1 86 ? -8.419 -0.736 -1.646 1.00 90.31 86 LEU A CA 1
ATOM 632 C C . LEU A 1 86 ? -9.523 0.300 -1.394 1.00 90.31 86 LEU A C 1
ATOM 634 O O . LEU A 1 86 ? -9.915 0.502 -0.248 1.00 90.31 86 LEU A O 1
ATOM 638 N N . ARG A 1 87 ? -10.055 0.924 -2.454 1.00 90.81 87 ARG A N 1
ATOM 639 C CA . ARG A 1 87 ? -11.216 1.823 -2.398 1.00 90.81 87 ARG A CA 1
ATOM 640 C C . ARG A 1 87 ? -12.447 1.086 -1.871 1.00 90.81 87 ARG A C 1
ATOM 642 O O . ARG A 1 87 ? -13.058 1.561 -0.919 1.00 90.81 87 ARG A O 1
ATOM 649 N N . ALA A 1 88 ? -12.764 -0.080 -2.437 1.00 89.25 88 ALA A N 1
ATOM 650 C CA . ALA A 1 88 ? -13.900 -0.894 -2.005 1.00 89.25 88 ALA A CA 1
ATOM 651 C C . ALA A 1 88 ? -13.744 -1.378 -0.551 1.00 89.25 88 ALA A C 1
ATOM 653 O O . ALA A 1 88 ? -14.675 -1.278 0.246 1.00 89.25 88 ALA A O 1
ATOM 654 N N . LEU A 1 89 ? -12.546 -1.835 -0.171 1.00 86.38 89 LEU A N 1
ATOM 655 C CA . LEU A 1 89 ? -12.242 -2.228 1.208 1.00 86.38 89 LEU A CA 1
ATOM 656 C C . LEU A 1 89 ? -12.306 -1.038 2.176 1.00 86.38 89 LEU A C 1
ATOM 658 O O . LEU A 1 89 ? -12.770 -1.190 3.301 1.00 86.38 89 LEU A O 1
ATOM 662 N N . GLY A 1 90 ? -11.869 0.148 1.753 1.00 86.56 90 GLY A N 1
ATOM 663 C CA . GLY A 1 90 ? -11.954 1.370 2.550 1.00 86.56 90 GLY A CA 1
ATOM 664 C C . GLY A 1 90 ? -13.397 1.790 2.826 1.00 86.56 90 GLY A C 1
ATOM 665 O O . GLY A 1 90 ? -13.724 2.151 3.956 1.00 86.56 90 GLY A O 1
ATOM 666 N N . GLU A 1 91 ? -14.273 1.686 1.824 1.00 84.94 91 GLU A N 1
ATOM 667 C CA . GLU A 1 91 ? -15.712 1.936 1.979 1.00 84.94 91 GLU A CA 1
ATOM 668 C C . GLU A 1 91 ? -16.368 0.925 2.938 1.00 84.94 91 GLU A C 1
ATOM 670 O O . GLU A 1 91 ? -17.205 1.310 3.759 1.00 84.94 91 GLU A O 1
ATOM 675 N N . LEU A 1 92 ? -15.924 -0.337 2.907 1.00 81.25 92 LEU A N 1
ATOM 676 C CA . LEU A 1 92 ? -16.373 -1.401 3.809 1.00 81.25 92 LEU A CA 1
ATOM 677 C C . LEU A 1 92 ? -15.920 -1.178 5.266 1.00 81.25 92 LEU A C 1
ATOM 679 O O . LEU A 1 92 ? -16.730 -1.275 6.188 1.00 81.25 92 LEU A O 1
ATOM 683 N N . VAL A 1 93 ? -14.652 -0.806 5.476 1.00 76.75 93 VAL A N 1
ATOM 684 C CA . VAL A 1 93 ? -14.090 -0.489 6.805 1.00 76.75 93 VAL A CA 1
ATOM 685 C C . VAL A 1 93 ? -14.773 0.728 7.433 1.00 76.75 93 VAL A C 1
ATOM 687 O O . VAL A 1 93 ? -14.977 0.761 8.647 1.00 76.75 93 VAL A O 1
ATOM 690 N N . LEU A 1 94 ? -15.152 1.725 6.626 1.00 71.75 94 LEU A N 1
ATOM 691 C CA . LEU A 1 94 ? -15.847 2.915 7.120 1.00 71.75 94 LEU A CA 1
ATOM 692 C C . LEU A 1 94 ? -17.304 2.616 7.515 1.00 71.75 94 LEU A C 1
ATOM 694 O O . LEU A 1 94 ? -17.805 3.205 8.470 1.00 71.75 94 LEU A O 1
ATOM 698 N N . HIS A 1 95 ? -17.977 1.694 6.815 1.00 67.81 95 HIS A N 1
ATOM 699 C CA . HIS A 1 95 ? -19.358 1.300 7.122 1.00 67.81 95 HIS A CA 1
ATOM 700 C C . HIS A 1 95 ? -19.489 0.447 8.391 1.00 67.81 95 HIS A C 1
ATOM 702 O O . HIS A 1 95 ? -20.519 0.516 9.066 1.00 67.81 95 HIS A O 1
ATOM 708 N N . ARG A 1 96 ? -18.480 -0.364 8.734 1.00 61.00 96 ARG A N 1
ATOM 709 C CA . ARG A 1 96 ? -18.480 -1.191 9.951 1.00 61.00 96 ARG A CA 1
ATOM 710 C C . ARG A 1 96 ? -17.094 -1.207 10.593 1.00 61.00 96 ARG A C 1
ATOM 712 O O . ARG A 1 96 ? -16.308 -2.081 10.258 1.00 61.00 96 ARG A O 1
ATOM 719 N N . PRO A 1 97 ? -16.792 -0.309 11.546 1.00 59.84 97 PRO A N 1
ATOM 720 C CA . PRO A 1 97 ? -15.499 -0.290 12.221 1.00 59.84 97 PRO A CA 1
ATOM 721 C C . PRO A 1 97 ? -15.396 -1.444 13.233 1.00 59.84 97 PRO A C 1
ATOM 723 O O . PRO A 1 97 ? -15.539 -1.247 14.437 1.00 59.84 97 PRO A O 1
ATOM 726 N N . SER A 1 98 ? -15.161 -2.664 12.748 1.00 57.34 98 SER A N 1
ATOM 727 C CA . SER A 1 98 ? -14.695 -3.775 13.580 1.00 57.34 98 SER A CA 1
ATOM 728 C C . SER A 1 98 ? -13.186 -3.628 13.795 1.00 57.34 98 SER A C 1
ATOM 730 O O . SER A 1 98 ? -12.458 -3.281 12.866 1.00 57.34 98 SER A O 1
ATOM 732 N N . SER A 1 99 ? -12.689 -3.898 15.006 1.00 57.00 99 SER A N 1
ATOM 733 C CA . SER A 1 99 ? -11.241 -3.966 15.281 1.00 57.00 99 SER A CA 1
ATOM 734 C C . SER A 1 99 ? -10.568 -5.200 14.633 1.00 57.00 99 SER A C 1
ATOM 736 O O . SER A 1 99 ? -9.378 -5.421 14.841 1.00 57.00 99 SER A O 1
ATOM 738 N N . GLY A 1 100 ? -11.307 -5.997 13.847 1.00 59.03 100 GLY A N 1
ATOM 739 C CA . GLY A 1 100 ? -10.819 -7.180 13.136 1.00 59.03 100 GLY A CA 1
ATOM 740 C C . GLY A 1 100 ? -10.103 -6.898 11.804 1.00 59.03 100 GLY A C 1
ATOM 741 O O . GLY A 1 100 ? -10.320 -5.887 11.136 1.00 59.03 100 GLY A O 1
ATOM 742 N N . SER A 1 101 ? -9.245 -7.842 11.398 1.00 65.25 101 SER A N 1
ATOM 743 C CA . SER A 1 101 ? -8.568 -7.863 10.087 1.00 65.25 101 SER A CA 1
ATOM 744 C C . SER A 1 101 ? -9.574 -7.927 8.929 1.00 65.25 101 SER A C 1
ATOM 746 O O . SER A 1 101 ? -10.704 -8.370 9.121 1.00 65.25 101 SER A O 1
ATOM 748 N N . PHE A 1 102 ? -9.159 -7.589 7.699 1.00 66.00 102 PHE A N 1
ATOM 749 C CA . PHE A 1 102 ? -9.987 -7.754 6.491 1.00 66.00 102 PHE A CA 1
ATOM 750 C C . PHE A 1 102 ? -10.600 -9.166 6.366 1.00 66.00 102 PHE A C 1
ATOM 752 O O . PHE A 1 102 ? -11.705 -9.337 5.857 1.00 66.00 102 PHE A O 1
ATOM 759 N N . VAL A 1 103 ? -9.903 -10.170 6.909 1.00 67.19 103 VAL A N 1
ATOM 760 C CA . VAL A 1 103 ? -10.341 -11.570 7.016 1.00 67.19 103 VAL A CA 1
ATOM 761 C C . VAL A 1 103 ? -11.586 -11.750 7.899 1.00 67.19 103 VAL A C 1
ATOM 763 O O . VAL A 1 103 ? -12.380 -12.649 7.642 1.00 67.19 103 VAL A O 1
ATOM 766 N N . SER A 1 104 ? -11.782 -10.902 8.911 1.00 66.75 104 SER A N 1
ATOM 767 C CA . SER A 1 104 ? -12.973 -10.912 9.768 1.00 66.75 104 SER A CA 1
ATOM 768 C C . SER A 1 104 ? -14.231 -10.558 8.975 1.00 66.75 104 SER A C 1
ATOM 770 O O . SER A 1 104 ? -15.259 -11.191 9.174 1.00 66.75 104 SER A O 1
ATOM 772 N N . TYR A 1 105 ? -14.143 -9.623 8.017 1.00 67.00 105 TYR A N 1
ATOM 773 C CA . TYR A 1 105 ? -15.266 -9.341 7.118 1.00 67.00 105 TYR A CA 1
ATOM 774 C C . TYR A 1 105 ? -15.536 -10.521 6.180 1.00 67.00 105 TYR A C 1
ATOM 776 O O . TYR A 1 105 ? -16.687 -10.865 5.949 1.00 67.00 105 TYR A O 1
ATOM 784 N N . ALA A 1 106 ? -14.493 -11.180 5.664 1.00 68.81 106 ALA A N 1
ATOM 785 C CA . ALA A 1 106 ? -14.673 -12.339 4.791 1.00 68.81 106 ALA A CA 1
ATOM 786 C C . ALA A 1 106 ? -15.373 -13.506 5.509 1.00 68.81 106 ALA A C 1
ATOM 788 O O . ALA A 1 106 ? -16.291 -14.078 4.936 1.00 68.81 106 ALA A O 1
ATOM 789 N N . ARG A 1 107 ? -15.003 -13.818 6.760 1.00 66.44 107 ARG A N 1
ATOM 790 C CA . ARG A 1 107 ? -15.671 -14.874 7.546 1.00 66.44 107 ARG A CA 1
ATOM 791 C C . ARG A 1 107 ? -17.124 -14.543 7.875 1.00 66.44 107 ARG A C 1
ATOM 793 O O . ARG A 1 107 ? -17.979 -15.411 7.783 1.00 66.44 107 ARG A O 1
ATOM 800 N N . GLU A 1 108 ? -17.421 -13.285 8.182 1.00 64.81 108 GLU A N 1
ATOM 801 C CA . GLU A 1 108 ? -18.791 -12.857 8.483 1.00 64.81 108 GLU A CA 1
ATOM 802 C C . GLU A 1 108 ? -19.715 -12.924 7.250 1.00 64.81 108 GLU A C 1
ATOM 804 O O . GLU A 1 108 ? -20.877 -13.3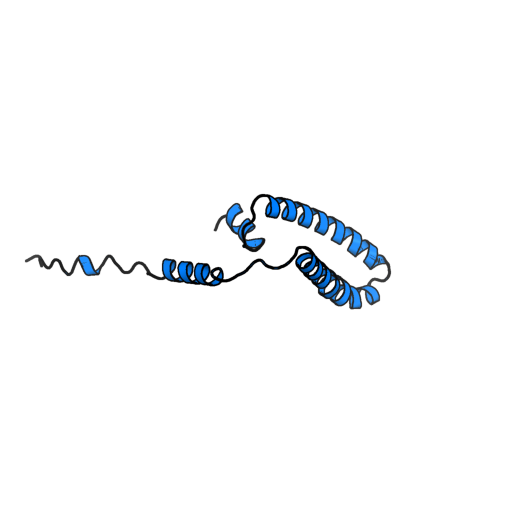01 7.370 1.00 64.81 108 GLU A O 1
ATOM 809 N N . PHE A 1 109 ? -19.209 -12.589 6.053 1.00 62.44 109 PHE A N 1
ATOM 810 C CA . PHE A 1 109 ? -20.012 -12.597 4.820 1.00 62.44 109 PHE A CA 1
ATOM 811 C C . PHE A 1 109 ? -20.043 -13.946 4.091 1.00 62.44 109 PHE A C 1
ATOM 813 O O . PHE A 1 109 ? -21.043 -14.240 3.438 1.00 62.44 109 PHE A O 1
ATOM 820 N N . TYR A 1 110 ? -18.977 -14.749 4.166 1.00 61.47 110 TYR A N 1
ATOM 821 C CA . TYR A 1 110 ? -18.924 -16.069 3.523 1.00 61.47 110 TYR A CA 1
ATOM 822 C C . TYR A 1 110 ? -19.355 -17.220 4.441 1.00 61.47 110 TYR A C 1
ATOM 824 O O . TYR A 1 110 ? -19.578 -18.315 3.930 1.00 61.47 110 TYR A O 1
ATOM 832 N N . GLY A 1 111 ? -19.563 -16.958 5.738 1.00 59.19 111 GLY A N 1
ATOM 833 C CA . GLY A 1 111 ? -19.924 -17.977 6.721 1.00 59.19 111 GLY A CA 1
ATOM 834 C C . GLY A 1 111 ? -18.745 -18.889 7.064 1.00 59.19 111 GLY A C 1
ATOM 835 O O . GLY A 1 111 ? -17.798 -19.012 6.287 1.00 59.19 111 GLY A O 1
ATOM 836 N N . GLU A 1 112 ? -18.792 -19.482 8.256 1.00 49.44 112 GLU A N 1
ATOM 837 C CA . GLU A 1 112 ? -17.875 -20.555 8.676 1.00 49.44 112 GLU A CA 1
ATOM 838 C C . GLU A 1 112 ? -17.896 -21.741 7.696 1.00 49.44 112 GLU A C 1
ATOM 840 O O . GLU A 1 112 ? -19.011 -22.164 7.300 1.00 49.44 112 GLU A O 1
#

Secondary structure (DSSP, 8-state):
-----HHHHTTSS--S-TTHHHHHHHHHHHHTT------HHHHHHHHHHHIIIIIIIHHHHHHHHHHTTHHHHHHHHHHHHHHHHHHHHHHHHHHS--SS-HHHHHHHHH--

Radius of gyration: 25.95 Å; chains: 1; bounding box: 51×65×62 Å

pLDDT: mean 74.27, std 15.71, range [48.31, 96.06]

InterPro domains:
  IPR004840 Amino acid permease, conserved site [PS00218] (67-97)
  IPR004841 Amino acid permease/SLC12A domain [PF00324] (43-111)

Foldseek 3Di:
DPDPDPVVVVVPPPPPDPPPVVVVVVVVVVCVPDPPPDDPVNVVVVVVCCCCPVPVPVPCVVVCVVVPPCVVVVCVVVVVVVVVVVVVVVVVCVVDVDPDDPVVVVCVVVDD